Protein AF-Q8WPM8-F1 (afdb_monomer)

Structure (mmCIF, N/CA/C/O backbone):
data_AF-Q8WPM8-F1
#
_entry.id   AF-Q8WPM8-F1
#
loop_
_atom_site.group_PDB
_atom_site.id
_atom_site.type_symbol
_atom_site.label_atom_id
_atom_site.label_alt_id
_atom_site.label_comp_id
_atom_site.label_asym_id
_atom_site.label_entity_id
_atom_site.label_seq_id
_atom_site.pdbx_PDB_ins_code
_atom_site.Cartn_x
_atom_site.Cartn_y
_atom_site.Cartn_z
_atom_site.occupancy
_atom_site.B_iso_or_equiv
_atom_site.auth_seq_id
_atom_site.auth_comp_id
_atom_site.auth_asym_id
_atom_site.auth_atom_id
_atom_site.pdbx_PDB_model_num
ATOM 1 N N . MET A 1 1 ? 6.453 -25.897 47.585 1.00 40.66 1 MET A N 1
ATOM 2 C CA . MET A 1 1 ? 5.178 -25.153 47.542 1.00 40.66 1 MET A CA 1
ATOM 3 C C . MET A 1 1 ? 5.541 -23.686 47.685 1.00 40.66 1 MET A C 1
ATOM 5 O O . MET A 1 1 ? 6.121 -23.359 48.705 1.00 40.66 1 MET A O 1
ATOM 9 N N . GLU A 1 2 ? 5.407 -22.774 46.734 1.00 39.41 2 GLU A N 1
ATOM 10 C CA . GLU A 1 2 ? 5.060 -22.762 45.310 1.00 39.41 2 GLU A CA 1
ATOM 11 C C . GLU A 1 2 ? 5.981 -21.701 44.677 1.00 39.41 2 GLU A C 1
ATOM 13 O O . GLU A 1 2 ? 6.373 -20.743 45.346 1.00 39.41 2 GLU A O 1
ATOM 18 N N . ALA A 1 3 ? 6.376 -21.885 43.417 1.00 40.94 3 ALA A N 1
ATOM 19 C CA . ALA A 1 3 ? 7.130 -20.876 42.684 1.00 40.94 3 ALA A CA 1
ATOM 20 C C . ALA A 1 3 ? 6.185 -19.733 42.289 1.00 40.94 3 ALA A C 1
ATOM 22 O O . ALA A 1 3 ? 5.176 -19.964 41.625 1.00 40.94 3 ALA A O 1
ATOM 23 N N . VAL A 1 4 ? 6.523 -18.511 42.700 1.00 47.91 4 VAL A N 1
ATOM 24 C CA . VAL A 1 4 ? 5.842 -17.284 42.277 1.00 47.91 4 VAL A CA 1
ATOM 25 C C . VAL A 1 4 ? 6.006 -17.143 40.764 1.00 47.91 4 VAL A C 1
ATOM 27 O O . VAL A 1 4 ? 7.118 -17.118 40.238 1.00 47.91 4 VAL A O 1
ATOM 30 N N . THR A 1 5 ? 4.876 -17.107 40.069 1.00 44.06 5 THR A N 1
ATOM 31 C CA . THR A 1 5 ? 4.752 -17.033 38.614 1.00 44.06 5 THR A CA 1
ATOM 32 C C . THR A 1 5 ? 5.403 -15.765 38.067 1.00 44.06 5 THR A C 1
ATOM 34 O O . THR A 1 5 ? 5.040 -14.655 38.454 1.00 44.06 5 THR A O 1
ATOM 37 N N . VAL A 1 6 ? 6.343 -15.925 37.132 1.00 48.84 6 VAL A N 1
ATOM 38 C CA . VAL A 1 6 ? 6.868 -14.824 36.317 1.00 48.84 6 VAL A CA 1
ATOM 39 C C . VAL A 1 6 ? 5.726 -14.290 35.451 1.00 48.84 6 VAL A C 1
ATOM 41 O O . VAL A 1 6 ? 5.159 -15.022 34.642 1.00 48.84 6 VAL A O 1
ATOM 44 N N . ASN A 1 7 ? 5.388 -13.013 35.634 1.00 49.75 7 ASN A N 1
ATOM 45 C CA . ASN A 1 7 ? 4.466 -12.276 34.777 1.00 49.75 7 ASN A CA 1
ATOM 46 C C . ASN A 1 7 ? 4.958 -12.322 33.322 1.00 49.75 7 ASN A C 1
ATOM 48 O O . ASN A 1 7 ? 5.927 -11.651 32.968 1.00 49.75 7 ASN A O 1
ATOM 52 N N . GLN A 1 8 ? 4.273 -13.078 32.467 1.00 43.56 8 GLN A N 1
ATOM 53 C CA . GLN A 1 8 ? 4.358 -12.904 31.021 1.00 43.56 8 GLN A CA 1
ATOM 54 C C . GLN A 1 8 ? 3.586 -11.630 30.663 1.00 43.56 8 GLN A C 1
ATOM 56 O O . GLN A 1 8 ? 2.376 -11.659 30.447 1.00 43.56 8 GLN A O 1
ATOM 61 N N . ALA A 1 9 ? 4.273 -10.489 30.624 1.00 43.41 9 ALA A N 1
ATOM 62 C CA . ALA A 1 9 ? 3.772 -9.354 29.865 1.00 43.41 9 ALA A CA 1
ATOM 63 C C . ALA A 1 9 ? 3.691 -9.810 28.401 1.00 43.41 9 ALA A C 1
ATOM 65 O O . ALA A 1 9 ? 4.716 -10.110 27.794 1.00 43.41 9 ALA A O 1
ATOM 66 N N . ALA A 1 10 ? 2.481 -9.955 27.861 1.00 54.78 10 ALA A N 1
ATOM 67 C CA . ALA A 1 10 ? 2.290 -10.318 26.464 1.00 54.78 10 ALA A CA 1
ATOM 68 C C . ALA A 1 10 ? 3.027 -9.300 25.578 1.00 54.78 10 ALA A C 1
ATOM 70 O O . ALA A 1 10 ? 2.702 -8.111 25.596 1.00 54.78 10 ALA A O 1
ATOM 71 N N . GLU A 1 11 ? 4.039 -9.751 24.836 1.00 63.19 11 GLU A N 1
AT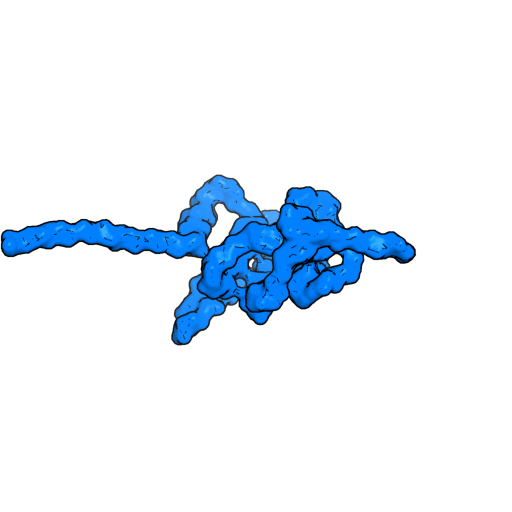OM 72 C CA . GLU A 1 11 ? 4.720 -8.906 23.860 1.00 63.19 11 GLU A CA 1
ATOM 73 C C . GLU A 1 11 ? 3.697 -8.449 22.814 1.00 63.19 11 GLU A C 1
ATOM 75 O O . GLU A 1 11 ? 3.051 -9.268 22.156 1.00 63.19 11 GLU A O 1
ATOM 80 N N . LEU A 1 12 ? 3.520 -7.131 22.678 1.00 61.59 12 LEU A N 1
ATOM 81 C CA . LEU A 1 12 ? 2.629 -6.555 21.672 1.00 61.59 12 LEU A CA 1
ATOM 82 C C . LEU A 1 12 ? 3.074 -7.009 20.287 1.00 61.59 12 LEU A C 1
ATOM 84 O O . LEU A 1 12 ? 4.256 -6.882 19.925 1.00 61.59 12 LEU A O 1
ATOM 88 N N . LYS A 1 13 ? 2.113 -7.470 19.484 1.00 71.62 13 LYS A N 1
ATOM 89 C CA . LYS A 1 13 ? 2.382 -7.805 18.088 1.00 71.62 13 LYS A CA 1
ATOM 90 C C . LYS A 1 13 ? 2.879 -6.552 17.359 1.00 71.62 13 LYS A C 1
ATOM 92 O O . LYS A 1 13 ? 2.491 -5.439 17.722 1.00 71.62 13 LYS A O 1
ATOM 97 N N . PRO A 1 14 ? 3.698 -6.692 16.304 1.00 70.44 14 PRO A N 1
ATOM 98 C CA . PRO A 1 14 ? 4.274 -5.540 15.612 1.00 70.44 14 PRO A CA 1
ATOM 99 C C . PRO A 1 14 ? 3.246 -4.485 15.159 1.00 70.44 14 PRO A C 1
ATOM 101 O O . PRO A 1 14 ? 3.501 -3.296 15.309 1.00 70.44 14 PRO A O 1
ATOM 104 N N . TYR A 1 15 ? 2.055 -4.892 14.698 1.00 72.25 15 TYR A N 1
ATOM 105 C CA . TYR A 1 15 ? 0.990 -3.946 14.332 1.00 72.25 15 TYR A CA 1
ATOM 106 C C . TYR A 1 15 ? 0.369 -3.228 15.541 1.00 72.25 15 TYR A C 1
ATOM 108 O O . TYR A 1 15 ? -0.019 -2.073 15.423 1.00 72.25 15 TYR A O 1
ATOM 116 N N . GLU A 1 16 ? 0.271 -3.886 16.702 1.00 71.19 16 GLU A N 1
ATOM 117 C CA . GLU A 1 16 ? -0.274 -3.296 17.938 1.00 71.19 16 GLU A CA 1
ATOM 118 C C . GLU A 1 16 ? 0.694 -2.264 18.506 1.00 71.19 16 GLU A C 1
ATOM 120 O O . GLU A 1 16 ? 0.279 -1.298 19.138 1.00 71.19 16 GLU A O 1
ATOM 125 N N . ARG A 1 17 ? 1.991 -2.470 18.265 1.00 72.31 17 ARG A N 1
ATOM 126 C CA . ARG A 1 17 ? 3.046 -1.516 18.591 1.00 72.31 17 ARG A CA 1
ATOM 127 C C . ARG A 1 17 ? 2.981 -0.295 17.687 1.00 72.31 17 ARG A C 1
ATOM 129 O O . ARG A 1 17 ? 2.878 0.803 18.212 1.00 72.31 17 ARG A O 1
ATOM 136 N N . ILE A 1 18 ? 2.917 -0.499 16.368 1.00 68.56 18 ILE A N 1
ATOM 137 C CA . ILE A 1 18 ? 2.750 0.600 15.407 1.00 68.56 18 ILE A CA 1
ATOM 138 C C . ILE A 1 18 ? 1.491 1.391 15.745 1.00 68.56 18 ILE A C 1
ATOM 140 O O . ILE A 1 18 ? 1.573 2.594 15.916 1.00 68.56 18 ILE A O 1
ATOM 144 N N . GLN A 1 19 ? 0.355 0.729 15.974 1.00 68.31 19 GLN A N 1
ATOM 145 C CA . GLN A 1 19 ? -0.895 1.405 16.329 1.00 68.31 19 GLN A CA 1
ATOM 146 C C . GLN A 1 19 ? -0.824 2.209 17.639 1.00 68.31 19 GLN A C 1
ATOM 148 O O . GLN A 1 19 ? -1.607 3.134 17.811 1.00 68.31 19 GLN A O 1
ATOM 153 N N . LYS A 1 20 ? 0.089 1.879 18.561 1.00 69.06 20 LYS A N 1
ATOM 154 C CA . LYS A 1 20 ? 0.368 2.705 19.748 1.00 69.06 20 LYS A CA 1
ATOM 155 C C . LYS A 1 20 ? 1.351 3.844 19.465 1.00 69.06 20 LYS A C 1
ATOM 157 O O . LYS A 1 20 ? 1.258 4.883 20.101 1.00 69.06 20 LYS A O 1
ATOM 162 N N . GLU A 1 21 ? 2.292 3.647 18.546 1.00 66.00 21 GLU A N 1
ATOM 163 C CA . GLU A 1 21 ? 3.251 4.668 18.090 1.00 66.00 21 GLU A CA 1
ATOM 164 C C . GLU A 1 21 ? 2.589 5.731 17.199 1.00 66.00 21 GLU A C 1
ATOM 166 O O . GLU A 1 21 ? 3.082 6.847 17.092 1.00 66.00 21 GLU A O 1
ATOM 171 N N . MET A 1 22 ? 1.433 5.408 16.623 1.00 66.94 22 MET A N 1
ATOM 172 C CA . MET A 1 22 ? 0.585 6.310 15.844 1.00 66.94 22 MET A CA 1
A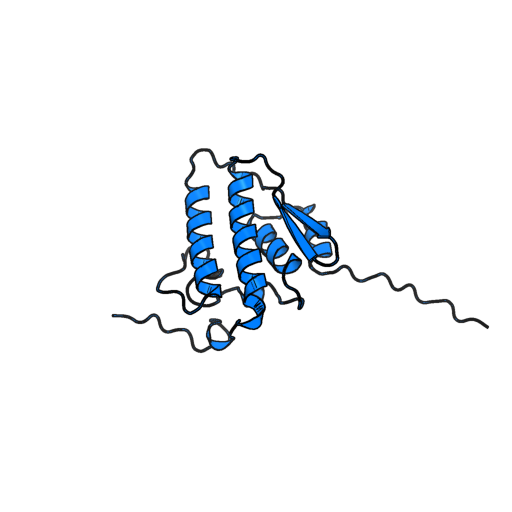TOM 173 C C . MET A 1 22 ? 0.096 7.566 16.584 1.00 66.94 22 MET A C 1
ATOM 175 O O . MET A 1 22 ? -0.351 8.503 15.929 1.00 66.94 22 MET A O 1
ATOM 179 N N . ASP A 1 23 ? 0.190 7.597 17.915 1.00 55.94 23 ASP A N 1
ATOM 180 C CA . ASP A 1 23 ? -0.147 8.760 18.747 1.00 55.94 23 ASP A CA 1
ATOM 181 C C . ASP A 1 23 ? 1.077 9.664 19.052 1.00 55.94 23 ASP A C 1
ATOM 183 O O . ASP A 1 23 ? 0.974 10.584 19.864 1.00 55.94 23 ASP A O 1
ATOM 187 N N . PHE A 1 24 ? 2.246 9.418 18.441 1.00 55.12 24 PHE A N 1
ATOM 188 C CA . PHE A 1 24 ? 3.492 10.165 18.685 1.00 55.12 24 PHE A CA 1
ATOM 189 C C . PHE A 1 24 ? 3.849 11.129 17.533 1.00 55.12 24 PHE A C 1
ATOM 191 O O . PHE A 1 24 ? 3.544 10.872 16.368 1.00 55.12 24 PHE A O 1
ATOM 198 N N . GLU A 1 25 ? 4.512 12.251 17.845 1.00 50.81 25 GLU A N 1
ATOM 199 C CA . GLU A 1 25 ? 4.983 13.225 16.844 1.00 50.81 25 GLU A CA 1
ATOM 200 C C . GLU A 1 25 ? 5.919 12.560 15.813 1.00 50.81 25 GLU A C 1
ATOM 202 O O . GLU A 1 25 ? 6.877 11.884 16.187 1.00 50.81 25 GLU A O 1
ATOM 207 N N . GLY A 1 26 ? 5.655 12.770 14.515 1.00 62.88 26 GLY A N 1
ATOM 208 C CA . GLY A 1 26 ? 6.474 12.246 13.408 1.00 62.88 26 GLY A CA 1
ATOM 209 C C . GLY A 1 26 ? 5.815 11.176 12.529 1.00 62.88 26 GLY A C 1
ATOM 210 O O . GLY A 1 26 ? 6.477 10.642 11.644 1.00 62.88 26 GLY A O 1
ATOM 211 N N . PHE A 1 27 ? 4.534 10.871 12.742 1.00 70.44 27 PHE A N 1
ATOM 212 C CA . PHE A 1 27 ? 3.773 9.942 11.904 1.00 70.44 27 PHE A CA 1
ATOM 213 C C . PHE A 1 27 ? 3.470 10.527 10.508 1.00 70.44 27 PHE A C 1
ATOM 215 O O . PHE A 1 27 ? 3.019 11.667 10.381 1.00 70.44 27 PHE A O 1
ATOM 222 N N . THR A 1 28 ? 3.698 9.734 9.460 1.00 76.44 28 THR A N 1
ATOM 223 C CA . THR A 1 28 ? 3.561 10.120 8.044 1.00 76.44 28 THR A CA 1
ATOM 224 C C . THR A 1 28 ? 2.549 9.244 7.301 1.00 76.44 28 THR A C 1
ATOM 226 O O . THR A 1 28 ? 2.109 8.208 7.794 1.00 76.44 28 THR A O 1
ATOM 229 N N . GLU A 1 29 ? 2.192 9.611 6.066 1.00 73.19 29 GLU A N 1
ATOM 230 C CA . GLU A 1 29 ? 1.317 8.777 5.224 1.00 73.19 29 GLU A CA 1
ATOM 231 C C . GLU A 1 29 ? 1.873 7.365 4.989 1.00 73.19 29 GLU A C 1
ATOM 233 O O . GLU A 1 29 ? 1.122 6.391 4.995 1.00 73.19 29 GLU A O 1
ATOM 238 N N . GLY A 1 30 ? 3.196 7.239 4.832 1.00 78.00 30 GLY A N 1
ATOM 239 C CA . GLY A 1 30 ? 3.849 5.949 4.595 1.00 78.00 30 GLY A CA 1
ATOM 240 C C . GLY A 1 30 ? 3.712 4.975 5.768 1.00 78.00 30 GLY A C 1
ATOM 241 O O . GLY A 1 30 ? 3.711 3.755 5.570 1.00 78.00 30 GLY A O 1
ATOM 242 N N . ASP A 1 31 ? 3.528 5.487 6.986 1.00 85.00 31 ASP A N 1
ATOM 243 C CA . ASP A 1 31 ? 3.366 4.659 8.179 1.00 85.00 31 ASP A CA 1
ATOM 244 C C . ASP A 1 31 ? 2.026 3.917 8.192 1.00 85.00 31 ASP A C 1
ATOM 246 O O . ASP A 1 31 ? 1.943 2.791 8.695 1.00 85.00 31 ASP A O 1
ATOM 250 N N . TRP A 1 32 ? 0.987 4.476 7.565 1.00 88.56 32 TRP A N 1
ATOM 251 C CA . TRP A 1 32 ? -0.285 3.779 7.415 1.00 88.56 32 TRP A CA 1
ATOM 252 C C . TRP A 1 32 ? -0.203 2.591 6.457 1.00 88.56 32 TRP A C 1
ATOM 254 O O . TRP A 1 32 ? -0.775 1.537 6.749 1.00 88.56 32 TRP A O 1
ATOM 264 N N . LEU A 1 33 ? 0.536 2.713 5.351 1.00 89.88 33 LEU A N 1
ATOM 265 C CA . LEU A 1 33 ? 0.766 1.588 4.445 1.00 89.88 33 LEU A CA 1
ATOM 266 C C . LEU A 1 33 ? 1.553 0.472 5.142 1.00 89.88 33 LEU A C 1
ATOM 268 O O . LEU A 1 33 ? 1.205 -0.710 5.045 1.00 89.88 33 LEU A O 1
ATOM 272 N N . LYS A 1 34 ? 2.586 0.845 5.906 1.00 87.88 34 LYS A N 1
ATOM 273 C CA . LYS A 1 34 ? 3.348 -0.088 6.742 1.00 87.88 34 LYS A CA 1
ATOM 274 C C . LYS A 1 34 ? 2.445 -0.792 7.755 1.00 87.88 34 LYS A C 1
ATOM 276 O O . LYS A 1 34 ? 2.499 -2.020 7.860 1.00 87.88 34 LYS A O 1
ATOM 281 N N . TYR A 1 35 ? 1.588 -0.047 8.455 1.00 88.50 35 TYR A N 1
ATOM 282 C CA . TYR A 1 35 ? 0.589 -0.613 9.360 1.00 88.50 35 TYR A CA 1
ATOM 283 C C . TYR A 1 35 ? -0.329 -1.602 8.635 1.00 88.50 35 TYR A C 1
ATOM 285 O O . TYR A 1 35 ? -0.493 -2.729 9.106 1.00 88.50 35 TYR A O 1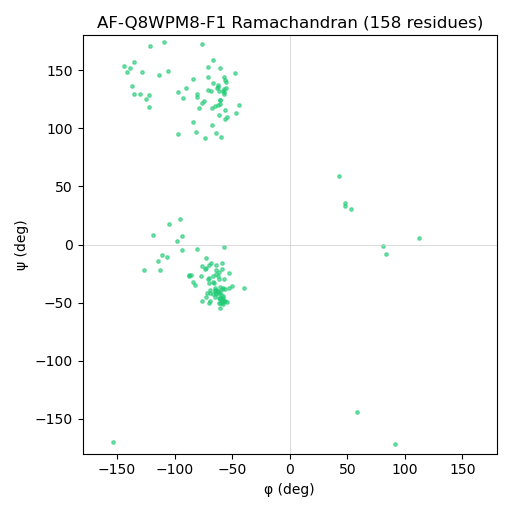
ATOM 293 N N . ALA A 1 36 ? -0.876 -1.229 7.474 1.00 91.94 36 ALA A N 1
ATOM 294 C CA . ALA A 1 36 ? -1.808 -2.070 6.731 1.00 91.94 36 ALA A CA 1
ATOM 295 C C . ALA A 1 36 ? -1.183 -3.408 6.315 1.00 91.94 36 ALA A C 1
ATOM 297 O O . ALA A 1 36 ? -1.769 -4.475 6.528 1.00 91.94 36 ALA A O 1
ATOM 298 N N . LEU A 1 37 ? 0.039 -3.360 5.779 1.00 90.75 37 LEU A N 1
ATOM 299 C CA . LEU A 1 37 ? 0.798 -4.549 5.404 1.00 90.75 37 LEU A CA 1
ATOM 300 C C . LEU A 1 37 ? 1.083 -5.433 6.620 1.00 90.75 37 LEU A C 1
ATOM 302 O O . LEU A 1 37 ? 0.772 -6.624 6.607 1.00 90.75 37 LEU A O 1
ATOM 306 N N . MET A 1 38 ? 1.608 -4.859 7.702 1.00 87.31 38 MET A N 1
ATOM 307 C CA . MET A 1 38 ? 1.943 -5.618 8.911 1.00 87.31 38 MET A CA 1
ATOM 308 C C . MET A 1 38 ? 0.712 -6.189 9.628 1.00 87.31 38 MET A C 1
ATOM 310 O O . MET A 1 38 ? 0.813 -7.218 10.300 1.00 87.31 38 MET A O 1
ATOM 314 N N . PHE A 1 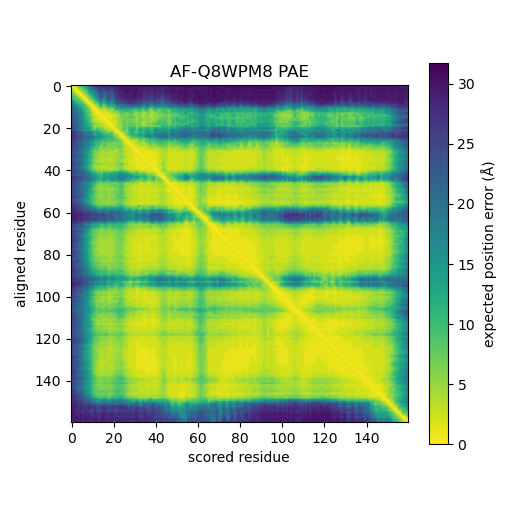39 ? -0.451 -5.553 9.482 1.00 89.88 39 PHE A N 1
ATOM 315 C CA . PHE A 1 39 ? -1.707 -6.053 10.028 1.00 89.88 39 PHE A CA 1
ATOM 316 C C . PHE A 1 39 ? -2.234 -7.263 9.242 1.00 89.88 39 PHE A C 1
ATOM 318 O O . PHE A 1 39 ? -2.630 -8.259 9.857 1.00 89.88 39 PHE A O 1
ATOM 325 N N . LEU A 1 40 ? -2.225 -7.200 7.903 1.00 91.00 40 LEU A N 1
ATOM 326 C CA . LEU A 1 40 ? -2.830 -8.220 7.033 1.00 91.00 40 LEU A CA 1
ATOM 327 C C . LEU A 1 40 ? -1.916 -9.415 6.713 1.00 91.00 40 LEU A C 1
ATOM 329 O O . LEU A 1 40 ? -2.424 -10.507 6.448 1.00 91.00 40 LEU A O 1
ATOM 333 N N . LEU A 1 41 ? -0.591 -9.251 6.751 1.00 88.06 41 LEU A N 1
ATOM 334 C CA . LEU A 1 41 ? 0.354 -10.342 6.489 1.00 88.06 41 LEU A CA 1
ATOM 335 C C . LEU A 1 41 ? 0.309 -11.406 7.597 1.00 88.06 41 LEU A C 1
ATOM 337 O O . LEU A 1 41 ? 0.358 -11.099 8.793 1.00 88.06 41 LEU A O 1
ATOM 341 N N . ARG A 1 42 ? 0.225 -12.687 7.210 1.00 74.38 42 ARG A N 1
ATOM 342 C CA . ARG A 1 42 ? -0.015 -13.790 8.158 1.00 74.38 42 ARG A CA 1
ATOM 343 C C . ARG A 1 42 ? 1.252 -14.252 8.872 1.00 74.38 42 ARG A C 1
ATOM 345 O O . ARG A 1 42 ? 1.183 -14.587 10.052 1.00 74.38 42 ARG A O 1
ATOM 352 N N . ASN A 1 43 ? 2.402 -14.231 8.199 1.00 68.75 43 ASN A N 1
ATOM 353 C CA . ASN A 1 43 ? 3.648 -14.814 8.716 1.00 68.75 43 ASN A CA 1
ATOM 354 C C . ASN A 1 43 ? 4.578 -13.814 9.419 1.00 68.75 43 ASN A C 1
ATOM 356 O O . ASN A 1 43 ? 5.780 -14.050 9.491 1.00 68.75 43 ASN A O 1
ATOM 360 N N . GLN A 1 44 ? 4.051 -12.683 9.907 1.00 60.97 44 GLN A N 1
ATOM 361 C CA . GLN A 1 44 ? 4.876 -11.542 10.342 1.00 60.97 44 GLN A CA 1
ATOM 362 C C . GLN A 1 44 ? 5.940 -11.176 9.298 1.00 60.97 44 GLN A C 1
ATOM 364 O O . GLN A 1 44 ? 7.071 -10.810 9.619 1.00 60.97 44 GLN A O 1
ATOM 369 N N . ASN A 1 45 ? 5.578 -11.317 8.022 1.00 62.22 45 ASN A N 1
ATOM 370 C CA . ASN A 1 45 ? 6.439 -10.895 6.944 1.00 62.22 45 ASN A CA 1
ATOM 371 C C . ASN A 1 45 ? 6.680 -9.397 7.090 1.00 62.22 45 ASN A C 1
ATOM 373 O O . ASN A 1 45 ? 5.746 -8.605 7.211 1.00 62.22 45 ASN A O 1
ATOM 377 N N . SER A 1 46 ? 7.959 -9.040 7.147 1.00 74.00 46 SER A N 1
ATOM 378 C CA . SER A 1 46 ? 8.359 -7.653 7.293 1.00 74.00 46 SER A CA 1
ATOM 379 C C . SER A 1 46 ? 7.899 -6.872 6.067 1.00 74.00 46 SER A C 1
ATOM 381 O O . SER A 1 46 ? 8.113 -7.318 4.938 1.00 74.00 46 SER A O 1
ATOM 383 N N . PHE A 1 47 ? 7.317 -5.694 6.301 1.00 82.00 47 PHE A N 1
ATOM 384 C CA . PHE A 1 47 ? 7.083 -4.653 5.295 1.00 82.00 47 PHE A CA 1
ATOM 385 C C . PHE A 1 47 ? 8.275 -4.511 4.331 1.00 82.00 47 PHE A C 1
ATOM 387 O O . PHE A 1 47 ? 8.092 -4.405 3.121 1.00 82.00 47 PHE A O 1
ATOM 394 N N . THR A 1 48 ? 9.495 -4.647 4.862 1.00 83.12 48 THR A N 1
ATOM 395 C CA . THR A 1 48 ? 10.751 -4.544 4.111 1.00 83.12 48 THR A CA 1
ATOM 396 C C . THR A 1 48 ? 10.897 -5.547 2.968 1.00 83.12 48 THR A C 1
ATOM 398 O O . THR A 1 48 ? 11.640 -5.267 2.044 1.00 83.12 48 THR A O 1
ATOM 401 N N . LYS A 1 49 ? 10.175 -6.678 2.960 1.00 86.19 49 LYS A N 1
ATOM 402 C CA . LYS A 1 49 ? 10.187 -7.635 1.831 1.00 86.19 49 LYS A CA 1
ATOM 403 C C . LYS A 1 49 ? 9.632 -7.057 0.530 1.00 86.19 49 LYS A C 1
ATOM 405 O O . LYS A 1 49 ? 9.856 -7.628 -0.538 1.00 86.19 49 LYS A O 1
ATOM 410 N N . PHE A 1 50 ? 8.828 -6.007 0.647 1.00 88.88 50 PHE A N 1
ATOM 411 C CA . PHE A 1 50 ? 8.159 -5.354 -0.470 1.00 88.88 50 PHE A CA 1
ATOM 412 C C . PHE A 1 50 ? 8.789 -3.997 -0.799 1.00 88.88 50 PHE A C 1
ATOM 414 O O . PHE A 1 50 ? 8.490 -3.446 -1.854 1.00 88.88 50 PHE A O 1
ATOM 421 N N . CYS A 1 51 ? 9.677 -3.481 0.059 1.00 86.81 51 CYS A N 1
ATOM 422 C CA . CYS A 1 51 ? 10.560 -2.373 -0.295 1.00 86.81 51 CYS A CA 1
ATOM 423 C C . CYS A 1 51 ? 11.468 -2.803 -1.444 1.00 86.81 51 CYS A C 1
ATOM 425 O O . CYS A 1 51 ? 11.966 -3.926 -1.440 1.00 86.81 51 CYS A O 1
ATOM 427 N N . ASN A 1 52 ? 11.669 -1.932 -2.434 1.00 87.00 52 ASN A N 1
ATOM 428 C CA . ASN A 1 52 ? 12.564 -2.210 -3.558 1.00 87.00 52 ASN A CA 1
ATOM 429 C C . ASN A 1 52 ? 12.262 -3.545 -4.288 1.00 87.00 52 ASN A C 1
ATOM 431 O O . ASN A 1 52 ? 13.168 -4.189 -4.830 1.00 87.00 52 ASN A O 1
ATOM 435 N N . TYR A 1 53 ? 10.997 -3.980 -4.307 1.00 90.44 53 TYR A N 1
ATOM 436 C CA . TYR A 1 53 ? 10.578 -5.224 -4.954 1.00 90.44 53 TYR A CA 1
ATOM 437 C C . TYR A 1 53 ? 10.134 -4.979 -6.398 1.00 90.44 53 TYR A C 1
ATOM 439 O O . TYR A 1 53 ? 9.256 -4.160 -6.670 1.00 90.44 53 TYR A O 1
ATOM 447 N N . GLY A 1 54 ? 10.728 -5.713 -7.335 1.00 90.94 54 GLY A N 1
ATOM 448 C CA . GLY A 1 54 ? 10.419 -5.612 -8.753 1.00 90.94 54 GLY A CA 1
ATOM 449 C C . GLY A 1 54 ? 10.646 -4.207 -9.318 1.00 90.94 54 GLY A C 1
ATOM 450 O O . GLY A 1 54 ? 11.587 -3.479 -8.966 1.00 90.94 54 GLY A O 1
ATOM 451 N N . CYS A 1 55 ? 9.773 -3.828 -10.242 1.00 91.19 55 CYS A N 1
ATOM 452 C CA . CYS A 1 55 ? 9.836 -2.566 -10.957 1.00 91.19 55 CYS A CA 1
ATOM 453 C C . CYS A 1 55 ? 9.118 -1.414 -10.230 1.00 91.19 55 CYS A C 1
ATOM 455 O O . CYS A 1 55 ? 9.492 -0.257 -10.433 1.00 91.19 55 CYS A O 1
ATOM 457 N N . TRP A 1 56 ? 8.119 -1.707 -9.393 1.00 92.19 56 TRP A N 1
ATOM 458 C CA . TRP A 1 56 ? 7.137 -0.735 -8.902 1.00 92.19 56 TRP A CA 1
ATOM 459 C C . TRP A 1 56 ? 6.981 -0.650 -7.387 1.00 92.19 56 TRP A C 1
ATOM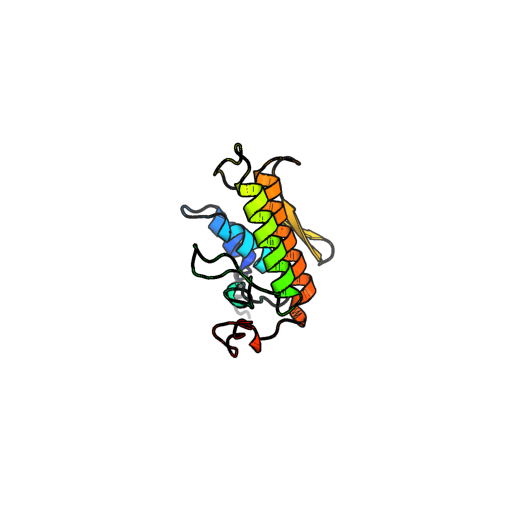 461 O O . TRP A 1 56 ? 6.480 0.367 -6.909 1.00 92.19 56 TRP A O 1
ATOM 471 N N . CYS A 1 57 ? 7.355 -1.669 -6.613 1.00 90.88 57 CYS A N 1
ATOM 472 C CA . CYS A 1 57 ? 7.086 -1.641 -5.178 1.00 90.88 57 CYS A CA 1
ATOM 473 C C . CYS A 1 57 ? 8.078 -0.765 -4.416 1.00 90.88 57 CYS A C 1
ATOM 475 O O . CYS A 1 57 ? 9.266 -1.080 -4.356 1.00 90.88 57 CYS A O 1
ATOM 477 N N . LEU A 1 58 ? 7.536 0.287 -3.788 1.00 83.88 58 LEU A N 1
ATOM 478 C CA . LEU A 1 58 ? 8.148 1.047 -2.691 1.00 83.88 58 LEU A CA 1
ATOM 479 C C . LEU A 1 58 ? 9.647 1.338 -2.909 1.00 83.88 58 LEU A C 1
ATOM 481 O O . LEU A 1 58 ? 10.471 0.870 -2.119 1.00 83.88 58 LEU A O 1
ATOM 485 N N . PRO A 1 59 ? 10.011 2.039 -4.000 1.00 73.88 59 PRO A N 1
ATOM 486 C CA . PRO A 1 59 ? 11.391 2.458 -4.211 1.00 73.88 59 PRO A CA 1
ATOM 487 C C . PRO A 1 59 ? 11.820 3.412 -3.085 1.00 73.88 59 PRO A C 1
ATOM 489 O O . PRO A 1 59 ? 11.05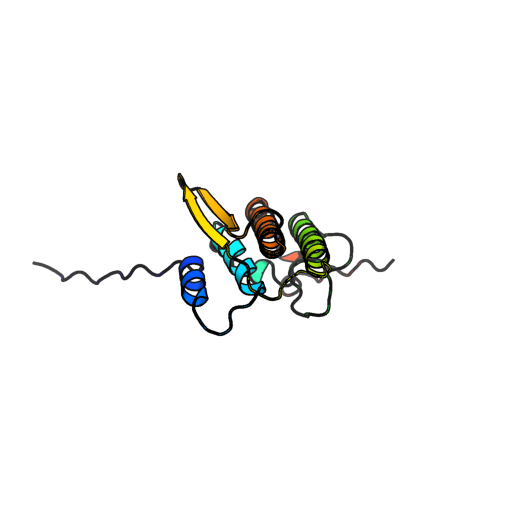2 4.295 -2.703 1.00 73.88 59 PRO A O 1
ATOM 492 N N . GLU A 1 60 ? 13.022 3.220 -2.534 1.00 63.84 60 GLU A N 1
ATOM 493 C CA . GLU A 1 60 ? 13.578 4.064 -1.456 1.00 63.84 60 GLU A CA 1
ATOM 494 C C . GLU A 1 60 ? 13.754 5.535 -1.860 1.00 63.84 60 GLU A C 1
ATOM 496 O O . GLU A 1 60 ? 13.680 6.445 -1.035 1.00 63.84 60 GLU A O 1
ATOM 5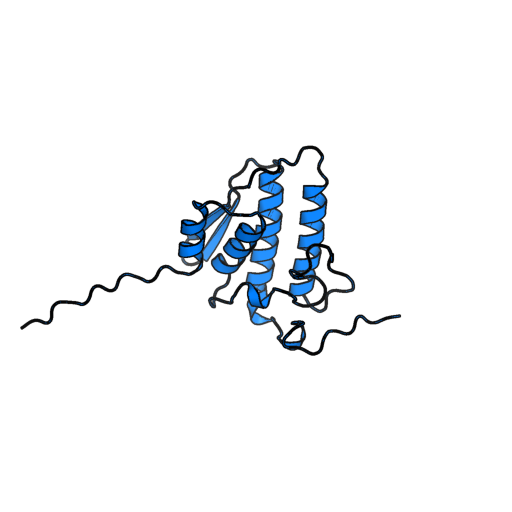01 N N . ASP A 1 61 ? 13.990 5.776 -3.140 1.00 56.75 61 ASP A N 1
ATOM 502 C CA . ASP A 1 61 ? 14.222 7.075 -3.732 1.00 56.75 61 ASP A CA 1
ATOM 503 C C . ASP A 1 61 ? 12.884 7.769 -4.044 1.00 56.75 61 ASP A C 1
ATOM 505 O O . ASP A 1 61 ? 12.194 7.460 -5.015 1.00 56.75 61 ASP A O 1
ATOM 509 N N . SER A 1 62 ? 12.544 8.764 -3.214 1.00 49.91 62 SER A N 1
ATOM 510 C CA . SER A 1 62 ? 11.298 9.558 -3.213 1.00 49.91 62 SER A CA 1
ATOM 511 C C . SER A 1 62 ? 10.959 10.301 -4.519 1.00 49.91 62 SER A C 1
ATOM 513 O O . SER A 1 62 ? 9.912 10.940 -4.608 1.00 49.91 62 SER A O 1
ATOM 515 N N . GLY A 1 63 ? 11.819 10.221 -5.539 1.00 46.91 63 GLY A N 1
ATOM 516 C CA . GLY A 1 63 ? 11.598 10.780 -6.876 1.00 46.91 63 GLY A CA 1
ATOM 517 C C . GLY A 1 63 ? 11.391 9.736 -7.978 1.00 46.91 63 GLY A C 1
ATOM 518 O O . GLY A 1 63 ? 11.026 10.099 -9.098 1.00 46.91 63 GLY A O 1
ATOM 519 N N . THR A 1 64 ? 11.608 8.451 -7.694 1.00 52.94 64 THR A N 1
ATOM 520 C CA . THR A 1 64 ? 11.586 7.400 -8.711 1.00 52.94 64 THR A CA 1
ATOM 521 C C . THR A 1 64 ? 10.225 6.727 -8.706 1.00 52.94 64 THR A C 1
ATOM 523 O O . THR A 1 64 ? 9.953 5.806 -7.943 1.00 52.94 64 THR A O 1
ATOM 526 N N . VAL A 1 65 ? 9.335 7.181 -9.588 1.00 65.94 65 VAL A N 1
ATOM 527 C CA . VAL A 1 65 ? 8.117 6.428 -9.899 1.00 65.94 65 VAL A CA 1
ATOM 528 C C . VAL A 1 65 ? 8.557 5.081 -10.479 1.00 65.94 65 VAL A C 1
ATOM 530 O O . VAL A 1 65 ? 9.425 5.039 -11.355 1.00 65.94 65 VAL A O 1
ATOM 533 N N . GLY A 1 66 ? 7.978 3.982 -9.990 1.00 75.25 66 GLY A N 1
ATOM 534 C CA . GLY A 1 66 ? 8.174 2.667 -10.598 1.00 75.25 66 GLY A CA 1
ATOM 535 C C . GLY A 1 66 ? 7.991 2.715 -12.119 1.00 75.25 66 GLY A C 1
ATOM 536 O O . GLY A 1 66 ? 7.213 3.522 -12.631 1.00 75.25 66 GLY A O 1
ATOM 537 N N . TYR A 1 67 ? 8.721 1.889 -12.867 1.00 83.06 67 TYR A N 1
ATOM 538 C CA . TYR A 1 67 ? 8.679 1.932 -14.331 1.00 83.06 67 TYR A CA 1
ATOM 539 C C . TYR A 1 67 ? 8.808 0.547 -14.959 1.00 83.06 67 TYR A C 1
ATOM 541 O O . TYR A 1 67 ? 9.418 -0.357 -14.405 1.00 83.06 67 TYR A O 1
ATOM 549 N N . GLY A 1 68 ? 8.265 0.391 -16.167 1.00 88.00 68 GLY A N 1
ATOM 550 C CA . GLY A 1 68 ? 8.355 -0.853 -16.933 1.00 88.00 68 GLY A CA 1
ATOM 551 C C . GLY A 1 68 ? 7.192 -1.824 -16.710 1.00 88.00 68 GLY A C 1
ATOM 552 O O . GLY A 1 68 ? 6.151 -1.497 -16.126 1.00 88.00 68 GLY A O 1
ATOM 553 N N . LYS A 1 69 ? 7.336 -3.030 -17.265 1.00 92.44 69 LYS A N 1
ATOM 554 C CA . LYS A 1 69 ? 6.339 -4.097 -17.144 1.00 92.44 69 LYS A CA 1
ATOM 555 C C . LYS A 1 69 ? 6.503 -4.781 -15.781 1.00 92.44 69 LYS A C 1
ATOM 557 O O . LYS A 1 69 ? 7.623 -5.181 -15.486 1.00 92.44 69 LYS A O 1
ATOM 562 N N . PRO A 1 70 ? 5.423 -4.953 -14.997 1.00 95.00 70 PRO A N 1
ATOM 563 C CA . PRO A 1 70 ? 5.509 -5.681 -13.743 1.00 95.00 70 PRO A CA 1
ATOM 564 C C . PRO A 1 70 ? 6.089 -7.083 -13.926 1.00 95.00 70 PRO A C 1
ATOM 566 O O . PRO A 1 70 ? 5.693 -7.791 -14.860 1.00 95.00 70 PRO A O 1
ATOM 569 N N . VAL A 1 71 ? 7.012 -7.467 -13.046 1.00 94.31 71 VAL A N 1
ATOM 570 C CA . VAL A 1 71 ? 7.692 -8.771 -13.118 1.00 94.31 71 VAL A CA 1
ATOM 571 C C . VAL A 1 71 ? 6.812 -9.915 -12.619 1.00 94.31 71 VAL A C 1
ATOM 573 O O . VAL A 1 71 ? 6.944 -11.044 -13.086 1.00 94.31 71 VAL A O 1
ATOM 576 N N . ASP A 1 72 ? 5.868 -9.614 -11.728 1.00 95.12 72 ASP A N 1
ATOM 577 C CA . ASP A 1 72 ? 4.871 -10.551 -11.230 1.00 95.12 72 ASP A CA 1
ATOM 578 C C . ASP A 1 72 ? 3.584 -9.838 -10.765 1.00 95.12 72 ASP A C 1
ATOM 580 O O . ASP A 1 72 ? 3.357 -8.651 -11.016 1.00 95.12 72 ASP A O 1
ATOM 584 N N . ALA A 1 73 ? 2.703 -10.587 -10.098 1.00 96.12 73 ALA A N 1
ATOM 585 C CA . ALA A 1 73 ? 1.426 -10.078 -9.611 1.00 96.12 73 ALA A CA 1
ATOM 586 C C . ALA A 1 73 ? 1.532 -9.208 -8.341 1.00 96.12 73 ALA A C 1
ATOM 588 O O . ALA A 1 73 ? 0.583 -8.482 -8.040 1.00 96.12 73 ALA A O 1
ATOM 589 N N . ILE A 1 74 ? 2.634 -9.286 -7.589 1.00 95.06 74 ILE A N 1
ATOM 590 C CA . ILE A 1 74 ? 2.907 -8.403 -6.445 1.00 95.06 74 ILE A CA 1
ATOM 591 C C . ILE A 1 74 ? 3.342 -7.041 -6.985 1.00 95.06 74 ILE A C 1
ATOM 593 O O . ILE A 1 74 ? 2.751 -6.020 -6.642 1.00 95.06 74 ILE A O 1
ATOM 597 N N . ASP A 1 75 ? 4.286 -7.043 -7.921 1.00 95.31 75 ASP A N 1
ATOM 598 C CA . ASP A 1 75 ? 4.771 -5.851 -8.609 1.00 95.31 75 ASP A CA 1
ATOM 599 C C . ASP A 1 75 ? 3.646 -5.143 -9.391 1.00 95.31 75 ASP A C 1
ATOM 601 O O . ASP A 1 75 ? 3.538 -3.915 -9.403 1.00 95.31 75 ASP A O 1
ATOM 605 N N . ALA A 1 76 ? 2.720 -5.910 -9.979 1.00 95.94 76 ALA A N 1
ATOM 606 C CA . ALA A 1 76 ? 1.537 -5.352 -10.635 1.00 95.94 76 ALA A CA 1
ATOM 607 C C . ALA A 1 76 ? 0.615 -4.615 -9.650 1.00 95.94 76 ALA A C 1
ATOM 609 O O . ALA A 1 76 ? 0.106 -3.543 -9.977 1.00 95.94 76 ALA A O 1
ATOM 610 N N . ALA A 1 77 ? 0.440 -5.138 -8.431 1.00 96.44 77 ALA A N 1
ATOM 611 C CA . ALA A 1 77 ? -0.335 -4.459 -7.395 1.00 96.44 77 ALA A CA 1
ATOM 612 C C . ALA A 1 77 ? 0.330 -3.142 -6.964 1.00 96.44 77 ALA A C 1
ATOM 614 O O . ALA A 1 77 ? -0.360 -2.144 -6.763 1.00 96.44 77 ALA A O 1
ATOM 615 N N . CYS A 1 78 ? 1.661 -3.109 -6.890 1.00 94.50 78 CYS A N 1
ATOM 616 C CA . CYS A 1 78 ? 2.411 -1.888 -6.609 1.00 94.50 78 CYS A CA 1
ATOM 617 C C . CYS A 1 78 ? 2.263 -0.843 -7.723 1.00 94.50 78 CYS A C 1
ATOM 619 O O . CYS A 1 78 ? 2.054 0.333 -7.437 1.00 94.50 78 CYS A O 1
ATOM 621 N N . LYS A 1 79 ? 2.262 -1.262 -8.994 1.00 94.56 79 LYS A N 1
ATOM 622 C CA . LYS A 1 79 ? 1.957 -0.369 -10.124 1.00 94.56 79 LYS A CA 1
ATOM 623 C C . LYS A 1 79 ? 0.559 0.250 -10.022 1.00 94.56 79 LYS A C 1
ATOM 625 O O . LYS A 1 79 ? 0.372 1.443 -10.284 1.00 94.56 79 LYS A O 1
ATOM 630 N N . GLU A 1 80 ? -0.433 -0.560 -9.665 1.00 95.19 80 GLU A N 1
ATOM 631 C CA . GLU A 1 80 ? -1.810 -0.102 -9.457 1.00 95.19 80 GLU A CA 1
ATOM 632 C C . GLU A 1 80 ? -1.894 0.885 -8.288 1.00 95.19 80 GLU A C 1
ATOM 634 O O . GLU A 1 80 ? -2.532 1.929 -8.417 1.00 95.19 80 GLU A O 1
ATOM 639 N N . TYR A 1 81 ? -1.187 0.606 -7.190 1.00 94.12 81 TYR A N 1
ATOM 640 C CA . TYR A 1 81 ? -1.055 1.519 -6.058 1.00 94.12 81 TYR A CA 1
ATOM 641 C C . TYR A 1 81 ? -0.457 2.866 -6.468 1.00 94.12 81 TYR A C 1
ATOM 643 O O . TYR A 1 81 ? -1.069 3.896 -6.210 1.00 94.12 81 TYR A O 1
ATOM 651 N N . THR A 1 82 ? 0.674 2.882 -7.180 1.00 90.44 82 THR A N 1
ATOM 652 C CA . THR A 1 82 ? 1.285 4.124 -7.680 1.00 90.44 82 THR A CA 1
ATOM 653 C C . THR A 1 82 ? 0.312 4.924 -8.548 1.00 90.44 82 THR A C 1
ATOM 655 O O . THR A 1 82 ? 0.255 6.150 -8.464 1.00 90.44 82 THR A O 1
ATOM 658 N N . THR A 1 83 ? -0.493 4.242 -9.367 1.00 91.25 83 THR A N 1
ATOM 659 C CA . THR A 1 83 ? -1.534 4.887 -10.183 1.00 91.25 83 THR A CA 1
ATOM 660 C C . THR A 1 83 ? -2.626 5.508 -9.305 1.00 91.25 83 THR A C 1
ATOM 662 O O . THR A 1 83 ? -3.003 6.658 -9.527 1.00 91.25 83 THR A O 1
ATOM 665 N N . CYS A 1 84 ? -3.095 4.776 -8.290 1.00 92.38 84 CYS A N 1
ATOM 666 C CA . CYS A 1 84 ? -4.088 5.238 -7.318 1.00 92.38 84 CYS A CA 1
ATOM 667 C C . CYS A 1 84 ? -3.580 6.459 -6.541 1.00 92.38 84 CYS A C 1
ATOM 669 O O . CYS A 1 84 ? -4.193 7.524 -6.591 1.00 92.38 84 CYS A O 1
ATOM 671 N N . PHE A 1 85 ? -2.406 6.332 -5.919 1.00 88.00 85 PHE A N 1
ATOM 672 C CA . PHE A 1 85 ? -1.758 7.372 -5.127 1.00 88.00 85 PHE A CA 1
ATOM 673 C C . PHE A 1 85 ? -1.599 8.671 -5.925 1.00 88.00 85 PHE A C 1
ATOM 675 O O . PHE A 1 85 ? -2.044 9.729 -5.480 1.00 88.00 85 PHE A O 1
ATOM 682 N N . ASN A 1 86 ? -1.068 8.584 -7.150 1.00 87.81 86 ASN A N 1
ATOM 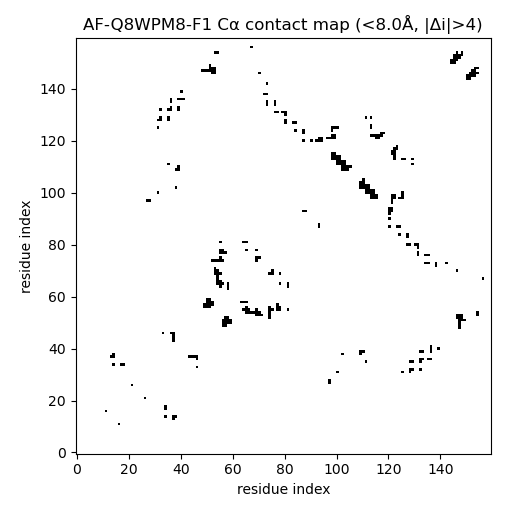683 C CA . ASN A 1 86 ? -0.890 9.741 -8.028 1.00 87.81 86 ASN A CA 1
ATOM 684 C C . ASN A 1 86 ? -2.216 10.363 -8.484 1.00 87.81 86 ASN A C 1
ATOM 686 O O . ASN A 1 86 ? -2.278 11.569 -8.709 1.00 87.81 86 ASN A O 1
ATOM 690 N N . CYS A 1 87 ? -3.268 9.565 -8.678 1.00 89.06 87 CYS A N 1
ATOM 691 C CA . CYS A 1 87 ? -4.580 10.083 -9.061 1.00 89.06 87 CYS A CA 1
ATOM 692 C C . CYS A 1 87 ? -5.217 10.877 -7.919 1.00 89.06 87 CYS A C 1
ATOM 694 O O . CYS A 1 87 ? -5.768 11.952 -8.153 1.00 89.06 87 CYS A O 1
ATOM 696 N N . VAL A 1 88 ? -5.106 10.369 -6.692 1.00 88.75 88 VAL A N 1
ATOM 697 C CA . VAL A 1 88 ? -5.687 11.005 -5.510 1.00 88.75 88 VAL A CA 1
ATOM 698 C C . VAL A 1 88 ? -4.925 12.279 -5.129 1.00 88.75 88 VAL A C 1
ATOM 700 O O . VAL A 1 88 ? -5.556 13.305 -4.900 1.00 88.75 88 VAL A O 1
ATOM 703 N N . HIS A 1 89 ? -3.588 12.270 -5.180 1.00 81.94 89 HIS A N 1
ATOM 704 C CA . HIS A 1 89 ? -2.759 13.445 -4.858 1.00 81.94 89 HIS A CA 1
ATOM 705 C C . HIS A 1 89 ? -2.843 14.583 -5.883 1.00 81.94 89 HIS A C 1
ATOM 707 O O . HIS A 1 89 ? -2.490 15.715 -5.578 1.00 81.94 89 HIS A O 1
ATOM 713 N N . LYS A 1 90 ? -3.323 14.316 -7.102 1.00 83.25 90 LYS A N 1
ATOM 714 C CA . LYS A 1 90 ? -3.565 15.357 -8.117 1.00 83.25 90 LYS A CA 1
ATOM 715 C C . LYS A 1 90 ? -4.886 16.105 -7.925 1.00 83.25 90 LYS A C 1
ATOM 717 O O . LYS A 1 90 ? -5.183 17.004 -8.707 1.00 83.25 90 LYS A O 1
ATOM 722 N N . GLN A 1 91 ? -5.709 15.719 -6.952 1.00 79.75 91 GLN A N 1
ATOM 723 C CA . GLN A 1 91 ? -6.961 16.415 -6.674 1.00 79.75 91 GLN A CA 1
ATOM 724 C C . GLN A 1 91 ? -6.660 17.721 -5.927 1.00 79.75 91 GLN A C 1
ATOM 726 O O . GLN A 1 91 ? -6.102 17.689 -4.837 1.00 79.75 91 GLN A O 1
ATOM 731 N N . GLU A 1 92 ? -7.070 18.860 -6.496 1.00 66.88 92 GLU A N 1
ATOM 732 C CA . GLU A 1 92 ? -6.827 20.223 -5.971 1.00 66.88 92 GLU A CA 1
ATOM 733 C C . GLU A 1 92 ? -7.266 20.426 -4.508 1.00 66.88 92 GLU A C 1
ATOM 735 O O . GLU A 1 92 ? -6.753 21.297 -3.815 1.00 66.88 92 GLU A O 1
ATOM 740 N N . SER A 1 93 ? -8.224 19.630 -4.026 1.00 69.50 93 SER A N 1
ATOM 741 C CA . SER A 1 93 ? -8.788 19.717 -2.676 1.00 69.50 93 SER A CA 1
ATOM 742 C C . SER A 1 93 ? -8.300 18.610 -1.736 1.00 69.50 93 SER A C 1
ATOM 744 O O . SER A 1 93 ? -8.981 18.301 -0.754 1.00 69.50 93 SER A O 1
ATOM 746 N N . CYS A 1 94 ? -7.200 17.930 -2.066 1.00 75.44 94 CYS A N 1
ATOM 747 C CA . CYS A 1 94 ? -6.660 16.903 -1.192 1.00 75.44 94 CYS A CA 1
ATOM 748 C C . CYS A 1 94 ? -5.817 17.538 -0.087 1.00 75.44 94 CYS A C 1
ATOM 750 O O . CYS A 1 94 ? -4.655 17.867 -0.293 1.00 75.44 94 CYS A O 1
ATOM 752 N N . ASP A 1 95 ? -6.440 17.729 1.071 1.00 72.38 95 ASP A N 1
ATOM 753 C CA . ASP A 1 95 ? -5.777 18.204 2.284 1.00 72.38 95 ASP A CA 1
ATOM 754 C C . ASP A 1 95 ? -4.596 17.289 2.683 1.00 72.38 95 ASP A C 1
ATOM 756 O O . ASP A 1 95 ? -4.664 16.061 2.529 1.00 72.38 95 ASP A O 1
ATOM 760 N N . GLU A 1 96 ? -3.534 17.899 3.213 1.00 74.12 96 GLU A N 1
ATOM 761 C CA . GLU A 1 96 ? -2.326 17.236 3.724 1.00 74.12 96 GLU A CA 1
ATOM 762 C C . GLU A 1 96 ? -2.582 16.523 5.062 1.00 74.12 96 GLU A C 1
ATOM 764 O O . GLU A 1 96 ? -1.769 15.716 5.514 1.00 74.12 96 GLU A O 1
ATOM 769 N N . GLU A 1 97 ? -3.733 16.767 5.699 1.00 82.81 97 GLU A N 1
ATOM 770 C CA . GLU A 1 97 ? -4.125 16.042 6.902 1.00 82.81 97 GLU A CA 1
ATOM 771 C C . GLU A 1 97 ? -4.127 14.515 6.689 1.00 82.81 97 GLU A C 1
ATOM 773 O O . GLU A 1 97 ? -4.587 13.973 5.676 1.00 82.81 97 GLU A O 1
ATOM 778 N N . LEU A 1 98 ? -3.659 13.795 7.708 1.00 85.38 98 LEU A N 1
ATOM 779 C CA . LEU A 1 98 ? -3.610 12.338 7.715 1.00 85.38 98 LEU A CA 1
ATOM 780 C C . LEU A 1 98 ? -5.023 11.738 7.733 1.00 85.38 98 LEU A C 1
ATOM 782 O O . LEU A 1 98 ? -5.920 12.198 8.448 1.00 85.38 98 LEU A O 1
ATOM 786 N N . TYR A 1 99 ? -5.211 10.672 6.958 1.00 90.88 99 TYR A N 1
ATOM 787 C CA . TYR A 1 99 ? -6.421 9.858 7.006 1.00 90.88 99 TYR A CA 1
ATOM 788 C C . TYR A 1 99 ? -6.427 8.934 8.235 1.00 90.88 99 TYR A C 1
ATOM 790 O O . TYR A 1 99 ? -5.434 8.826 8.955 1.00 90.88 99 TYR A O 1
ATOM 798 N N . LYS A 1 100 ? -7.549 8.247 8.479 1.00 90.12 100 LYS A N 1
ATOM 799 C CA . LYS A 1 100 ? -7.725 7.311 9.599 1.00 90.12 100 LYS A CA 1
ATOM 800 C C . LYS A 1 100 ? -8.091 5.908 9.121 1.00 90.12 100 LYS A C 1
ATOM 802 O O . LYS A 1 100 ? -9.075 5.721 8.405 1.00 90.12 100 LYS A O 1
ATOM 807 N N . MET A 1 101 ? -7.357 4.908 9.604 1.00 92.12 101 MET A N 1
ATOM 808 C CA . MET A 1 101 ? -7.613 3.485 9.375 1.00 92.12 101 MET A CA 1
ATOM 809 C C . MET A 1 101 ? -7.655 2.710 10.699 1.00 92.12 101 MET A C 1
ATOM 811 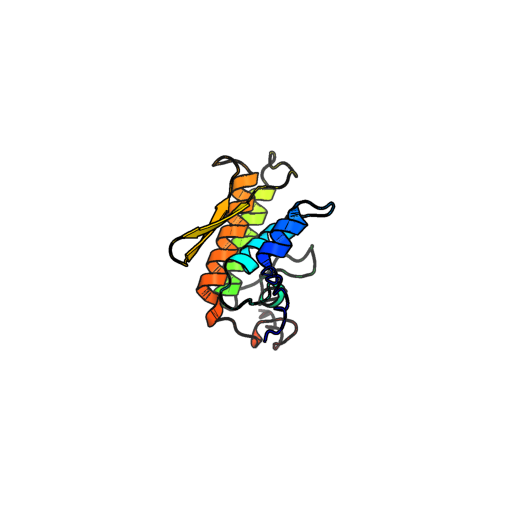O O . MET A 1 101 ? -6.992 3.061 11.671 1.00 92.12 101 MET A O 1
ATOM 815 N N . THR A 1 102 ? -8.456 1.646 10.767 1.00 90.12 102 THR A N 1
ATOM 816 C CA . THR A 1 102 ? -8.551 0.788 11.955 1.00 90.12 102 THR A CA 1
ATOM 817 C C . THR A 1 102 ? -8.570 -0.689 11.584 1.00 90.12 102 THR A C 1
ATOM 819 O O . THR A 1 102 ? -9.266 -1.100 10.656 1.00 90.12 102 THR A O 1
ATOM 822 N N . GLY A 1 103 ? -7.808 -1.494 12.322 1.00 90.94 103 GLY A N 1
ATOM 823 C CA . GLY A 1 103 ? -7.817 -2.948 12.229 1.00 90.94 103 GLY A CA 1
ATOM 824 C C . GLY A 1 103 ? -8.919 -3.586 13.067 1.00 90.94 103 GLY A C 1
ATOM 825 O O . GLY A 1 103 ? -9.216 -3.162 14.187 1.00 90.94 103 GLY A O 1
ATOM 826 N N . LYS A 1 104 ? -9.515 -4.644 12.527 1.00 90.62 104 LYS A N 1
ATOM 827 C CA . LYS A 1 104 ? -10.522 -5.480 13.175 1.00 90.62 104 LYS A CA 1
ATOM 828 C C . LYS A 1 104 ? -10.211 -6.955 12.937 1.00 90.62 104 LYS A C 1
ATOM 830 O O . LYS A 1 104 ? -9.511 -7.324 11.992 1.00 90.62 104 LYS A O 1
ATOM 835 N N . MET A 1 105 ? -10.731 -7.791 13.827 1.00 88.94 105 MET A N 1
ATOM 836 C CA . MET A 1 105 ? -10.683 -9.240 13.697 1.00 88.94 105 MET A CA 1
ATOM 837 C C . MET A 1 105 ? -12.081 -9.799 13.912 1.00 88.94 105 MET A C 1
ATOM 839 O O . MET A 1 105 ? -12.708 -9.479 14.919 1.00 88.94 105 MET A O 1
ATOM 843 N N . ASP A 1 106 ? -12.534 -10.637 12.988 1.00 89.56 106 ASP A N 1
ATOM 844 C CA . ASP A 1 106 ? -13.789 -11.378 13.097 1.00 89.56 106 ASP A CA 1
ATOM 845 C C . ASP A 1 106 ? -13.545 -12.828 12.675 1.00 89.56 106 ASP A C 1
ATOM 847 O O . ASP A 1 106 ? -12.916 -13.078 11.654 1.00 89.56 106 ASP A O 1
ATOM 851 N N . ASN A 1 107 ? -13.963 -13.792 13.498 1.00 90.44 107 ASN A N 1
ATOM 852 C CA . ASN A 1 107 ? -13.780 -15.233 13.255 1.00 90.44 107 ASN A CA 1
ATOM 853 C C . ASN A 1 107 ? -12.352 -15.663 12.839 1.00 90.44 107 ASN A C 1
ATOM 855 O O . ASN A 1 107 ? -12.162 -16.611 12.081 1.00 90.44 107 ASN A O 1
ATOM 859 N N . GLY A 1 108 ? -11.326 -14.970 13.346 1.00 84.00 108 GLY A N 1
ATOM 860 C CA . GLY A 1 108 ? -9.920 -15.231 13.011 1.00 84.00 108 GLY A CA 1
ATOM 861 C C . GLY A 1 108 ? -9.449 -14.611 11.689 1.00 84.00 108 GLY A C 1
ATOM 862 O O . GLY A 1 108 ? -8.266 -14.713 11.356 1.00 84.00 108 GLY A O 1
ATOM 863 N N . GLU A 1 109 ? -10.330 -13.929 10.962 1.00 86.06 109 GLU A N 1
ATOM 864 C CA . GLU A 1 109 ? -10.002 -13.133 9.789 1.00 86.06 109 GLU A CA 1
ATOM 865 C C . GLU A 1 109 ? -9.683 -11.688 10.186 1.00 86.06 109 GLU A C 1
ATOM 867 O O . GLU A 1 109 ? -10.372 -11.069 10.998 1.00 86.06 109 GLU A O 1
ATOM 872 N N . ARG A 1 110 ? -8.597 -11.150 9.622 1.00 89.00 110 ARG A N 1
ATOM 873 C CA . ARG A 1 110 ? -8.153 -9.772 9.842 1.00 89.00 110 ARG A CA 1
ATOM 874 C C . ARG A 1 110 ? -8.649 -8.898 8.706 1.00 89.00 110 ARG A C 1
ATOM 876 O O . ARG A 1 110 ? -8.405 -9.217 7.547 1.00 89.00 110 ARG A O 1
ATOM 883 N N . TYR A 1 111 ? -9.258 -7.770 9.041 1.00 90.94 111 TYR A N 1
ATOM 884 C CA . TYR A 1 111 ? -9.667 -6.770 8.063 1.00 90.94 111 TYR A CA 1
ATOM 885 C C . TYR A 1 111 ? -9.373 -5.363 8.574 1.00 90.94 111 TYR A C 1
ATOM 887 O O . TYR A 1 111 ? -9.318 -5.109 9.776 1.00 90.94 111 TYR A O 1
ATOM 895 N N . LEU A 1 112 ? -9.153 -4.450 7.639 1.00 94.56 112 LEU A N 1
ATOM 896 C CA . LEU A 1 112 ? -8.905 -3.038 7.900 1.00 94.56 112 LEU A CA 1
ATOM 897 C C . LEU A 1 112 ? -10.074 -2.229 7.353 1.00 94.56 112 LEU A C 1
ATOM 899 O O . LEU A 1 112 ? -10.661 -2.585 6.330 1.00 94.56 112 LEU A O 1
ATOM 903 N N . LEU A 1 113 ? -10.396 -1.143 8.041 1.00 94.88 113 LEU A N 1
ATOM 904 C CA . LEU A 1 113 ? -11.437 -0.205 7.656 1.00 94.88 113 LEU A CA 1
ATOM 905 C C . LEU A 1 113 ? -10.836 1.193 7.586 1.00 94.88 113 LEU A C 1
ATOM 907 O O . LEU A 1 113 ? -10.286 1.681 8.573 1.00 94.88 113 LEU A O 1
ATOM 911 N N . CYS A 1 114 ? -10.994 1.854 6.445 1.00 96.12 114 CYS A N 1
ATOM 912 C CA . CYS A 1 114 ? -10.825 3.297 6.370 1.00 96.12 114 CYS A CA 1
ATOM 913 C C . CYS A 1 114 ? -12.001 3.968 7.101 1.00 96.12 114 CYS A C 1
ATOM 915 O O . CYS A 1 114 ? -13.123 3.447 7.095 1.00 96.12 114 CYS A O 1
ATOM 917 N N . MET A 1 115 ? -11.764 5.089 7.778 1.00 95.38 115 MET A N 1
ATOM 918 C CA . MET A 1 115 ? -12.746 5.687 8.697 1.00 95.38 115 MET A CA 1
ATOM 919 C C . MET A 1 115 ? -13.299 7.027 8.208 1.00 95.38 115 MET A C 1
ATOM 921 O O . MET A 1 115 ? -14.406 7.397 8.592 1.00 95.38 115 MET A O 1
ATOM 925 N N . ASP A 1 116 ? -12.582 7.725 7.329 1.00 94.38 116 ASP A N 1
ATOM 926 C CA . ASP A 1 116 ? -13.007 9.019 6.785 1.00 94.38 116 ASP A CA 1
ATOM 927 C C . ASP A 1 116 ? -14.260 8.904 5.893 1.00 94.38 116 ASP A C 1
ATOM 929 O O . ASP A 1 116 ? -14.561 7.818 5.394 1.00 94.38 116 ASP A O 1
ATOM 933 N N . PRO A 1 117 ? -15.029 9.978 5.652 1.00 94.94 117 PRO A N 1
ATOM 934 C CA . PRO A 1 117 ? -16.247 9.908 4.843 1.00 94.94 117 PRO A CA 1
ATOM 935 C C . PRO A 1 117 ? -16.011 9.345 3.435 1.00 94.94 117 PRO A C 1
ATOM 937 O O . PRO A 1 117 ? -15.003 9.649 2.794 1.00 94.94 117 PRO A O 1
ATOM 940 N N . ILE A 1 118 ? -16.955 8.544 2.933 1.00 92.38 118 ILE A N 1
ATOM 941 C CA . ILE A 1 118 ? -16.913 8.015 1.561 1.00 92.38 118 ILE A CA 1
ATOM 942 C C . ILE A 1 118 ? -16.842 9.181 0.565 1.00 92.38 118 ILE A C 1
ATOM 944 O O . ILE A 1 118 ? -17.581 10.154 0.694 1.00 92.38 118 ILE A O 1
ATOM 948 N N . GLY A 1 119 ? -15.938 9.084 -0.413 1.00 88.75 119 GLY A N 1
ATOM 949 C CA . GLY A 1 119 ? -15.708 10.121 -1.423 1.00 88.75 119 GLY A CA 1
ATOM 950 C C . GLY A 1 119 ? -14.766 11.249 -0.990 1.00 88.75 119 GLY A C 1
ATOM 951 O O . GLY A 1 119 ? -14.366 12.044 -1.834 1.00 88.75 119 GLY A O 1
ATOM 952 N N . SER A 1 120 ? -14.368 11.314 0.287 1.00 91.50 120 SER A N 1
ATOM 953 C CA . SER A 1 120 ? -13.345 12.268 0.738 1.00 91.50 120 SER A CA 1
ATOM 954 C C . SER A 1 120 ? -11.950 11.888 0.234 1.00 91.50 120 SER A C 1
ATOM 956 O O . SER A 1 120 ? -11.650 10.705 0.050 1.00 91.50 120 SER A O 1
ATOM 958 N N . CYS A 1 121 ? -11.060 12.876 0.073 1.00 91.38 121 CYS A N 1
ATOM 959 C CA . CYS A 1 121 ? -9.690 12.586 -0.355 1.00 91.38 121 CYS A CA 1
ATOM 960 C C . CYS A 1 121 ? -8.956 11.664 0.631 1.00 91.38 121 CYS A C 1
ATOM 962 O O . CYS A 1 121 ? -8.307 10.706 0.219 1.00 91.38 121 CYS A O 1
ATOM 964 N N . LYS A 1 122 ? -9.142 11.886 1.939 1.00 92.19 122 LYS A N 1
ATOM 965 C CA . LYS A 1 122 ? -8.576 11.045 3.005 1.00 92.19 122 LYS A CA 1
ATOM 966 C C . LYS A 1 122 ? -9.004 9.589 2.888 1.00 92.19 122 LYS A C 1
ATOM 968 O O . LYS A 1 122 ? -8.165 8.692 2.933 1.00 92.19 122 LYS A O 1
ATOM 973 N N . ARG A 1 123 ? -10.302 9.350 2.664 1.00 93.81 123 ARG A N 1
ATOM 974 C CA . ARG A 1 123 ? -10.812 8.005 2.389 1.00 93.81 123 ARG A CA 1
ATOM 975 C C . ARG A 1 123 ? -10.117 7.418 1.166 1.00 93.81 123 ARG A C 1
ATOM 977 O O . ARG A 1 123 ? -9.629 6.304 1.254 1.00 93.81 123 ARG A O 1
ATOM 984 N N . ASN A 1 124 ? -10.036 8.154 0.061 1.00 93.62 124 ASN A N 1
ATOM 985 C CA . ASN A 1 124 ? -9.429 7.643 -1.169 1.00 93.62 124 ASN A CA 1
ATOM 986 C C . ASN A 1 124 ? -7.937 7.297 -0.990 1.00 93.62 124 ASN A C 1
ATOM 988 O O . ASN A 1 124 ? -7.511 6.253 -1.476 1.00 93.62 124 ASN A O 1
ATOM 992 N N . ARG A 1 125 ? -7.168 8.114 -0.251 1.00 92.62 125 ARG A N 1
ATOM 993 C CA . ARG A 1 125 ? -5.767 7.824 0.121 1.00 92.62 125 ARG A CA 1
ATOM 994 C C . ARG A 1 125 ? -5.669 6.523 0.920 1.00 92.62 125 ARG A C 1
ATOM 996 O O . ARG A 1 125 ? -4.948 5.615 0.522 1.00 92.62 125 ARG A O 1
ATOM 1003 N N . CYS A 1 126 ? -6.486 6.392 1.965 1.00 94.69 126 CYS A N 1
ATOM 1004 C CA . CYS A 1 126 ? -6.559 5.174 2.767 1.00 94.69 126 CYS A CA 1
ATOM 1005 C C . CYS A 1 126 ? -6.929 3.928 1.946 1.00 94.69 126 CYS A C 1
ATOM 1007 O O . CYS A 1 126 ? -6.324 2.871 2.110 1.00 94.69 126 CYS A O 1
ATOM 1009 N N . GLU A 1 127 ? -7.916 4.035 1.053 1.00 95.81 127 GLU A N 1
ATOM 1010 C CA . GLU A 1 127 ? -8.354 2.905 0.228 1.00 95.81 127 GLU A CA 1
ATOM 1011 C C . GLU A 1 127 ? -7.258 2.486 -0.771 1.00 95.81 127 GLU A C 1
ATOM 1013 O O . GLU A 1 127 ? -7.114 1.293 -1.028 1.00 95.81 127 GLU A O 1
ATOM 1018 N N . CYS A 1 128 ? -6.426 3.412 -1.277 1.00 95.31 128 CYS A N 1
ATOM 1019 C CA . CYS A 1 128 ? -5.247 3.045 -2.074 1.00 95.31 128 CYS A CA 1
ATOM 1020 C C . CYS A 1 128 ? -4.283 2.142 -1.280 1.00 95.31 128 CYS A C 1
ATOM 1022 O O . CYS A 1 128 ? -3.873 1.092 -1.785 1.00 95.31 128 CYS A O 1
ATOM 1024 N N . ASP A 1 129 ? -3.950 2.522 -0.042 1.00 94.94 129 ASP A N 1
ATOM 1025 C CA . ASP A 1 129 ? -3.047 1.752 0.825 1.00 94.94 129 ASP A CA 1
ATOM 1026 C C . ASP A 1 129 ? -3.652 0.406 1.241 1.00 94.94 129 ASP A C 1
ATOM 1028 O O . ASP A 1 129 ? -2.994 -0.639 1.191 1.00 94.94 129 ASP A O 1
ATOM 1032 N N . LEU A 1 130 ? -4.940 0.408 1.591 1.00 96.00 130 LEU A N 1
ATOM 1033 C CA . LEU A 1 130 ? -5.684 -0.793 1.949 1.00 96.00 130 LEU A CA 1
ATOM 1034 C C . LEU A 1 130 ? -5.737 -1.797 0.790 1.00 96.00 130 LEU A C 1
ATOM 1036 O O . LEU A 1 130 ? -5.506 -2.994 0.990 1.00 96.00 130 LEU A O 1
ATOM 1040 N N . GLU A 1 131 ? -6.026 -1.334 -0.424 1.00 96.69 131 GLU A N 1
ATOM 1041 C CA . GLU A 1 131 ? -6.090 -2.201 -1.597 1.00 96.69 131 GLU A CA 1
ATOM 1042 C C . GLU A 1 131 ? -4.727 -2.808 -1.939 1.00 96.69 131 GLU A C 1
ATOM 1044 O O . GLU A 1 131 ? -4.655 -4.001 -2.255 1.00 96.69 131 GLU A O 1
ATOM 1049 N N . LEU A 1 132 ? -3.636 -2.046 -1.810 1.00 95.50 132 LEU A N 1
ATOM 1050 C CA . LEU A 1 132 ? -2.288 -2.598 -1.949 1.00 95.50 132 LEU A CA 1
ATOM 1051 C C . LEU A 1 132 ? -2.029 -3.690 -0.904 1.00 95.50 132 LEU A C 1
ATOM 1053 O O . LEU A 1 132 ? -1.630 -4.805 -1.256 1.00 95.50 132 LEU A O 1
ATOM 1057 N N . ALA A 1 133 ? -2.301 -3.403 0.371 1.00 94.75 133 ALA A N 1
ATOM 1058 C CA . ALA A 1 133 ? -2.047 -4.336 1.461 1.00 94.75 133 ALA A CA 1
ATOM 1059 C C . ALA A 1 133 ? -2.847 -5.642 1.315 1.00 94.75 133 ALA A C 1
ATOM 1061 O O . ALA A 1 133 ? -2.282 -6.726 1.476 1.00 94.75 133 ALA A O 1
ATOM 1062 N N . LYS A 1 134 ? -4.129 -5.574 0.924 1.00 95.12 134 LYS A N 1
ATOM 1063 C CA . LYS A 1 134 ? -4.951 -6.761 0.615 1.00 95.12 134 LYS A CA 1
ATOM 1064 C C . LYS A 1 134 ? -4.359 -7.575 -0.532 1.00 95.12 134 LYS A C 1
ATOM 1066 O O . LYS A 1 134 ? -4.252 -8.800 -0.442 1.00 95.12 134 LYS A O 1
ATOM 1071 N N . LYS A 1 135 ? -3.968 -6.903 -1.619 1.00 95.69 135 LYS A N 1
ATOM 1072 C CA . LYS A 1 135 ? -3.404 -7.548 -2.811 1.00 95.69 135 LYS A CA 1
ATOM 1073 C C . LYS A 1 135 ? -2.085 -8.249 -2.511 1.00 95.69 135 LYS A C 1
ATOM 1075 O O . LYS A 1 135 ? -1.878 -9.349 -3.028 1.00 95.69 135 LYS A O 1
ATOM 1080 N N . ILE A 1 136 ? -1.233 -7.643 -1.691 1.00 93.56 136 ILE A N 1
ATOM 1081 C CA . ILE A 1 136 ? 0.022 -8.241 -1.239 1.00 93.56 136 ILE A CA 1
ATOM 1082 C C . ILE A 1 136 ? -0.252 -9.413 -0.290 1.00 93.56 136 ILE A C 1
ATOM 1084 O O . ILE A 1 136 ? 0.265 -10.506 -0.518 1.00 93.56 136 ILE A O 1
ATOM 1088 N N . ALA A 1 137 ? -1.115 -9.243 0.715 1.00 92.00 137 ALA A N 1
ATOM 1089 C CA . ALA A 1 137 ? -1.451 -10.307 1.663 1.00 92.00 137 ALA A CA 1
ATOM 1090 C C . ALA A 1 137 ? -2.040 -11.548 0.966 1.00 92.00 137 ALA A C 1
ATOM 1092 O O . ALA A 1 137 ? -1.683 -12.679 1.293 1.00 92.00 137 ALA A O 1
ATOM 1093 N N . GLY A 1 138 ? -2.873 -11.353 -0.062 1.00 92.31 138 GLY A N 1
ATOM 1094 C CA . GLY A 1 138 ? -3.409 -12.443 -0.885 1.00 92.31 138 GLY A CA 1
ATOM 1095 C C . GLY A 1 138 ? -2.371 -13.155 -1.765 1.00 92.31 138 GLY A C 1
ATOM 1096 O O . GLY A 1 138 ? -2.637 -14.251 -2.255 1.00 92.31 138 GLY A O 1
ATOM 1097 N N . ARG A 1 139 ? -1.189 -12.560 -1.966 1.00 92.25 139 ARG A N 1
ATOM 1098 C CA . ARG A 1 139 ? -0.115 -13.058 -2.845 1.00 92.25 139 ARG A CA 1
ATOM 1099 C C . ARG A 1 139 ? 1.187 -13.364 -2.099 1.00 92.25 139 ARG A C 1
ATOM 1101 O O . ARG A 1 139 ? 2.177 -13.724 -2.721 1.00 92.25 139 ARG A O 1
ATOM 1108 N N . GLU A 1 140 ? 1.179 -13.313 -0.769 1.00 86.81 140 GLU A N 1
ATOM 1109 C CA . GLU A 1 140 ? 2.352 -13.513 0.095 1.00 86.81 140 GLU A CA 1
ATOM 1110 C C . GLU A 1 140 ? 3.142 -14.795 -0.236 1.00 86.81 140 GLU A C 1
ATOM 1112 O O . GLU A 1 140 ? 4.368 -14.814 -0.181 1.00 86.81 140 GLU A O 1
ATOM 1117 N N . LYS A 1 141 ? 2.442 -15.867 -0.627 1.00 88.19 141 LYS A N 1
ATOM 1118 C CA . LYS A 1 141 ? 3.040 -17.176 -0.939 1.00 88.19 141 LYS A CA 1
ATOM 1119 C C . LYS A 1 141 ? 3.804 -17.231 -2.262 1.00 88.19 141 LYS A C 1
ATOM 1121 O O . LYS A 1 141 ? 4.598 -18.148 -2.435 1.00 88.19 141 LYS A O 1
ATOM 1126 N N . VAL A 1 142 ? 3.529 -16.319 -3.196 1.00 89.12 142 VAL A N 1
ATOM 1127 C CA . VAL A 1 142 ? 4.191 -16.285 -4.513 1.00 89.12 142 VAL A CA 1
ATOM 1128 C C . VAL A 1 142 ? 5.339 -15.280 -4.563 1.00 89.12 142 VAL A C 1
ATOM 1130 O O . VAL A 1 142 ? 5.955 -15.123 -5.611 1.00 89.12 142 VAL A O 1
ATOM 1133 N N . TRP A 1 143 ? 5.641 -14.622 -3.437 1.00 91.75 143 TRP A N 1
ATOM 1134 C CA . TRP A 1 143 ? 6.789 -13.730 -3.326 1.00 91.75 143 TRP A CA 1
ATOM 1135 C C . TRP A 1 143 ? 8.085 -14.466 -3.673 1.00 91.75 143 TRP A C 1
ATOM 1137 O O . TRP A 1 143 ? 8.364 -15.552 -3.160 1.00 91.75 143 TRP A O 1
ATOM 1147 N N . ASN A 1 144 ? 8.882 -13.841 -4.532 1.00 90.75 144 ASN A N 1
ATOM 1148 C CA . ASN A 1 144 ? 10.138 -14.383 -5.033 1.00 90.75 144 ASN A CA 1
ATOM 1149 C C . ASN A 1 144 ? 11.310 -13.442 -4.725 1.00 90.75 144 ASN A C 1
ATOM 1151 O O . ASN A 1 144 ? 11.352 -12.327 -5.245 1.00 90.75 144 ASN A O 1
ATOM 1155 N N . ALA A 1 145 ? 12.282 -13.920 -3.941 1.00 89.62 145 ALA A N 1
ATOM 1156 C CA . ALA A 1 145 ? 13.477 -13.168 -3.554 1.00 89.62 145 ALA A CA 1
ATOM 1157 C C . ALA A 1 145 ? 14.297 -12.656 -4.748 1.00 89.62 145 ALA A C 1
ATOM 1159 O O . ALA A 1 145 ? 14.900 -11.591 -4.649 1.00 89.62 145 ALA A O 1
ATOM 1160 N N . SER A 1 146 ? 14.281 -13.362 -5.884 1.00 88.69 146 SER A N 1
ATOM 1161 C CA . SER A 1 146 ? 15.012 -12.963 -7.092 1.00 88.69 146 SER A CA 1
ATOM 1162 C C . SER A 1 146 ? 14.526 -11.645 -7.698 1.00 88.69 146 SER A C 1
ATOM 1164 O O . SER A 1 146 ? 15.249 -11.055 -8.489 1.00 88.69 146 SER A O 1
ATOM 1166 N N . TYR A 1 147 ? 13.327 -11.171 -7.345 1.00 89.44 147 TYR A N 1
ATOM 1167 C CA . TYR A 1 147 ? 12.810 -9.876 -7.800 1.00 89.44 147 TYR A CA 1
ATOM 1168 C C . TYR A 1 147 ? 13.097 -8.730 -6.822 1.00 89.44 147 TYR A C 1
ATOM 1170 O O . TYR A 1 147 ? 12.797 -7.581 -7.133 1.00 89.44 147 TYR A O 1
ATOM 1178 N N . HIS A 1 148 ? 13.681 -9.002 -5.654 1.00 87.44 148 HIS A N 1
ATOM 1179 C CA . HIS A 1 148 ? 14.072 -7.963 -4.705 1.00 87.44 148 HIS A CA 1
ATOM 1180 C C . HIS A 1 148 ? 15.411 -7.340 -5.119 1.00 87.44 148 HIS A C 1
ATOM 1182 O O . HIS A 1 148 ? 16.387 -8.068 -5.283 1.00 87.44 148 HIS A O 1
ATOM 1188 N N . ARG A 1 149 ? 15.503 -6.010 -5.247 1.00 80.31 149 ARG A N 1
ATOM 1189 C CA . ARG A 1 149 ? 16.707 -5.347 -5.800 1.00 80.31 149 ARG A CA 1
ATOM 1190 C C . ARG A 1 149 ? 17.984 -5.559 -4.977 1.00 80.31 149 ARG A C 1
ATOM 1192 O O . ARG A 1 149 ? 19.067 -5.531 -5.546 1.00 80.31 149 ARG A O 1
ATOM 1199 N N . GLU A 1 150 ? 17.866 -5.790 -3.670 1.00 72.06 150 GLU A N 1
ATOM 1200 C CA . GLU A 1 150 ? 19.021 -6.066 -2.794 1.00 72.06 150 GLU A CA 1
ATOM 1201 C C . GLU A 1 150 ? 19.417 -7.551 -2.713 1.00 72.06 150 GLU A C 1
ATOM 1203 O O . GLU A 1 150 ? 20.574 -7.856 -2.438 1.00 72.06 150 GLU A O 1
ATOM 1208 N N . PHE A 1 151 ? 18.476 -8.483 -2.922 1.00 66.50 151 PHE A N 1
ATOM 1209 C CA . PHE A 1 151 ? 18.689 -9.922 -2.676 1.00 66.50 151 PHE A CA 1
ATOM 1210 C C . PHE A 1 151 ? 18.645 -10.782 -3.949 1.00 66.50 151 PHE A C 1
ATOM 1212 O O . PHE A 1 151 ? 19.040 -11.947 -3.912 1.00 66.50 151 PHE A O 1
ATOM 1219 N N . GLY A 1 152 ? 18.143 -10.236 -5.057 1.00 59.72 152 GLY A N 1
ATOM 1220 C CA . GLY A 1 152 ? 18.027 -10.892 -6.354 1.00 59.72 152 GLY A CA 1
ATOM 1221 C C . GLY A 1 152 ? 19.001 -10.346 -7.397 1.00 59.72 152 GLY A C 1
ATOM 1222 O O . GLY A 1 152 ? 19.693 -9.353 -7.175 1.00 59.72 152 GLY A O 1
ATOM 1223 N N . GLU A 1 153 ? 19.038 -10.981 -8.571 1.00 51.53 153 GLU A N 1
ATOM 1224 C CA . GLU A 1 153 ? 19.617 -10.346 -9.755 1.00 51.53 153 GLU A CA 1
ATOM 1225 C C . GLU A 1 153 ? 18.697 -9.188 -10.138 1.00 51.53 153 GLU A C 1
ATOM 1227 O O . GLU A 1 153 ? 17.521 -9.407 -10.431 1.00 51.53 153 GLU A O 1
ATOM 1232 N N . SER A 1 154 ? 19.212 -7.954 -10.089 1.00 48.00 154 SER A N 1
ATOM 1233 C CA . SER A 1 154 ? 18.475 -6.763 -10.523 1.00 48.00 154 SER A CA 1
ATOM 1234 C C . SER A 1 154 ? 17.770 -7.084 -11.845 1.00 48.00 154 SER A C 1
ATOM 1236 O O . SER A 1 154 ? 18.475 -7.464 -12.788 1.00 48.00 154 SER A O 1
ATOM 1238 N N . PRO A 1 155 ? 16.422 -7.005 -11.938 1.00 52.12 155 PRO A N 1
ATOM 1239 C CA . PRO A 1 155 ? 15.728 -7.252 -13.187 1.00 52.12 155 PRO A CA 1
ATOM 1240 C C . PRO A 1 155 ? 16.196 -6.153 -14.120 1.00 52.12 155 PRO A C 1
ATOM 1242 O O . PRO A 1 155 ? 15.727 -5.017 -14.051 1.00 52.12 155 PRO A O 1
ATOM 1245 N N . SER A 1 156 ? 17.207 -6.460 -14.929 1.00 48.91 156 SER A N 1
ATOM 1246 C CA . SER A 1 156 ? 17.738 -5.540 -15.908 1.00 48.91 156 SER A CA 1
ATOM 1247 C C . SER A 1 156 ? 16.544 -5.120 -16.738 1.00 48.91 156 SER A C 1
ATOM 1249 O O . SER A 1 156 ? 15.966 -5.948 -17.448 1.00 48.91 156 SER A O 1
ATOM 1251 N N . ALA A 1 157 ? 16.138 -3.861 -16.575 1.00 46.97 157 ALA A N 1
ATOM 1252 C CA . ALA A 1 157 ? 15.134 -3.240 -17.401 1.00 46.97 157 ALA A CA 1
ATOM 1253 C C . ALA A 1 157 ? 15.513 -3.580 -18.839 1.00 46.97 157 ALA A C 1
ATOM 1255 O O . ALA A 1 157 ? 16.600 -3.212 -19.298 1.00 46.97 157 ALA A O 1
ATOM 1256 N N . GLY A 1 158 ? 14.673 -4.381 -19.496 1.00 39.19 158 GLY A N 1
ATOM 1257 C CA . GLY A 1 158 ? 14.839 -4.723 -20.894 1.00 39.19 158 GLY A CA 1
ATOM 1258 C C . GLY A 1 158 ? 14.805 -3.427 -21.685 1.00 39.19 158 GLY A C 1
ATOM 1259 O O . GLY A 1 158 ? 13.734 -2.929 -22.013 1.00 39.19 158 GLY A O 1
ATOM 1260 N N . ARG A 1 159 ? 15.987 -2.858 -21.921 1.00 40.31 159 ARG A N 1
ATOM 1261 C CA . ARG A 1 159 ? 16.226 -1.818 -22.907 1.00 40.31 159 ARG A CA 1
ATOM 1262 C C . ARG A 1 159 ? 16.016 -2.476 -24.261 1.00 40.31 159 ARG A C 1
ATOM 1264 O O . ARG A 1 159 ? 16.880 -3.231 -24.689 1.00 40.31 159 ARG A O 1
ATOM 1271 N N . ASN A 1 160 ? 14.868 -2.207 -24.870 1.00 35.88 160 ASN A N 1
ATOM 1272 C CA . ASN A 1 160 ? 14.676 -2.153 -26.314 1.00 35.88 160 ASN A CA 1
ATOM 1273 C C . ASN A 1 160 ? 13.737 -0.985 -26.597 1.00 35.88 160 ASN A C 1
ATOM 1275 O O . ASN A 1 160 ? 12.636 -0.980 -26.002 1.00 35.88 160 ASN A O 1
#

Nearest PDB structures (foldseek):
  1zm6-assembly1_A  TM=8.449E-01  e=7.484E-06  Naja sagittifera
  1yxl-assembly1_A  TM=8.399E-01  e=8.482E-06  Naja sagittifera
  2osh-assembly1_A  TM=8.394E-01  e=1.314E-05  Naja atra
  1td7-assembly1_A  TM=8.327E-01  e=9.030E-06  Naja sagittifera
  1a3d-assembly1_A  TM=8.164E-01  e=1.023E-05  Naja naja

Mean predicted aligned error: 9.45 Å

Organism: Oikopleura dioica (NCBI:txid34765)

Radius of gyration: 18.18 Å; Cα contacts (8 Å, |Δi|>4): 194; chains: 1; bounding box: 36×45×74 Å

Solvent-accessible surface area (backbone atoms only — not comparable to full-atom values): 9588 Å² total; per-residue (Å²): 140,79,84,82,78,80,82,78,74,77,77,69,52,73,39,61,46,50,65,60,53,64,80,43,94,86,75,54,77,67,52,53,42,47,44,42,32,40,56,52,30,84,80,72,54,58,60,68,72,45,42,36,18,52,41,27,17,56,53,88,53,95,81,59,74,54,56,83,75,55,78,47,75,59,19,40,37,27,44,51,29,55,52,42,50,55,57,51,69,68,40,93,80,50,68,88,67,83,58,51,74,48,82,48,74,57,98,88,45,70,49,76,40,65,65,47,59,88,91,36,55,42,24,53,53,42,49,33,38,48,51,36,24,52,52,42,43,78,42,59,88,74,68,56,61,53,43,22,56,89,76,22,66,62,79,71,75,81,86,124

Secondary structure (DSSP, 8-state):
--PPPP---PPPPHHHHHHHHTTSTT--HHHHHHHHHHHH-TT---GGGTTTBTTTB--SSTT----SS-SSHHHHHHHHHHHHHHHHHTSTT--SSPP-EEEEEETTEEEEEE-SPTTSHHHHHHHHHHHHHHHHHTTGGG--GGGBTTTS--------

pLDDT: mean 79.36, std 16.77, range [35.88, 96.69]

InterPro domains:
  IPR001211 Phospholipase A2 [PTHR11716] (37-149)
  IPR016090 Phospholipase A2-like, central domain [PF00068] (41-138)
  IPR016090 Phospholipase A2-like, central domain [SM00085] (31-152)
  IPR036444 Phospholipase A2 domain superfamily [G3DSA:1.20.90.10] (33-156)
  IPR036444 Phospholipase A2 domain superfamily [SSF48619] (32-148)

Sequence (160 aa):
MEAVTVNQAAELKPYERIQKEMDFEGFTEGDWLKYALMFLLRNQNSFTKFCNYGCWCLPEDSGTVGYGKPVDAIDAACKEYTTCFNCVHKQESCDEELYKMTGKMDNGERYLLCMDPIGSCKRNRCECDLELAKKIAGREKVWNASYHREFGESPSAGRN

Foldseek 3Di:
DDDDDDDPPPDDQPLSVLVVCCVDPPDALVSLLQSLQCQLADPSPHPVLQPQFAQAGNDPDPPDHRDDDGPDQLSVLSNVLSVLQVVLVPPPPQDRDAWDKDWDDDPNHIAMDTDDDPPHSNSSSSVSSNSSSVSCNVCVPVRDQQRRCVRHDPPPRPDD